Protein AF-A0A512HX05-F1 (afdb_monomer)

InterPro domains:
  IPR021215 Protein of unknown function DUF2752 [PF10825] (47-95)

Solvent-accessible surface area (backbone atoms only — not comparable to full-atom values): 8249 Å² total; per-residue (Å²): 138,84,82,76,78,73,58,72,67,55,57,50,50,52,52,49,51,53,51,50,52,51,50,52,52,51,51,52,52,50,50,50,39,53,73,48,60,75,87,50,89,82,75,63,82,77,60,64,62,39,73,73,68,75,46,62,56,74,67,50,34,40,70,50,18,52,26,26,48,66,74,68,36,60,67,61,11,38,55,25,22,51,65,51,62,63,46,47,59,56,52,50,52,53,50,51,25,50,56,38,41,75,72,71,42,95,53,72,56,78,90,72,60,57,66,69,57,56,52,50,51,51,51,51,49,50,52,51,28,53,54,34,64,41,89,91,38,62,79,61,31,57,120

Sequence (143 aa):
MTQRPAPAGEIRRRGALSFAAVTVAGLAATAVVATVSPEESGHYPTCPFLAVTGLYCPGCGSLRTVHALAQGDVATAWDRNPLAVLLLPLVLVAWAAWGLRLLGRRAWHPSRVPARWIWALLVVVLAYWVARNVPGWTWLSPS

Radius of gyration: 18.94 Å; Cα contacts (8 Å, |Δi|>4): 110; chains: 1; bounding box: 42×37×57 Å

Organism: NCBI:txid416568

Secondary structure (DSSP, 8-state):
---PPPPHHHHHHHHHHHHHHHHHHHHHHHHHHHHS-TTSTTSSPPPHHHHHHSSPPTTTTHHHHHHHHHTT-HHHHHHH-HHHHHHHHHHHHHHHHHHHHHTT-----GGGS-HHHHHHHHHHHHHHHHHTTSTT-TTTS--

Mean predicted aligned error: 6.3 Å

Foldseek 3Di:
DDDDDDDPVVVLVVLVVVLVVVVVVVVVLLVCLQVQPPVDPPRDDDDVCCVPPVADALCFQLSVLSNCVSVVNNVSSCQRHVLNVVCVVVVVQQSVQSVCVSVVHDGDDPVPPPVVVVVVVVVVSVVLRVQCRDPPSVSSPRD

Structure (mmCIF, N/CA/C/O backbone):
data_AF-A0A512HX05-F1
#
_entry.id   AF-A0A512HX05-F1
#
loop_
_atom_site.group_PDB
_atom_site.id
_atom_site.type_symbol
_atom_site.label_atom_id
_atom_site.label_alt_id
_atom_site.label_comp_id
_atom_site.label_asym_id
_atom_site.label_entity_id
_atom_site.label_seq_id
_atom_site.pdbx_PDB_ins_code
_atom_site.Cartn_x
_atom_site.Cartn_y
_atom_site.Cartn_z
_atom_site.occupancy
_atom_site.B_iso_or_equiv
_atom_site.auth_seq_id
_atom_site.auth_comp_id
_atom_site.auth_asym_id
_atom_site.auth_atom_id
_atom_site.pdbx_PDB_model_num
ATOM 1 N N . MET A 1 1 ? -11.559 -23.451 33.218 1.00 52.16 1 MET A N 1
ATOM 2 C CA . MET A 1 1 ? -10.838 -22.170 33.047 1.00 52.16 1 MET A CA 1
ATOM 3 C C . MET A 1 1 ? -11.817 -21.129 32.520 1.00 52.16 1 MET A C 1
ATOM 5 O O . MET A 1 1 ? -12.097 -21.099 31.332 1.00 52.16 1 MET A O 1
ATOM 9 N N . THR A 1 2 ? -12.423 -20.343 33.405 1.00 56.94 2 THR A N 1
ATOM 10 C CA . THR A 1 2 ? -13.374 -19.277 33.062 1.00 56.94 2 THR A CA 1
ATOM 11 C C . THR A 1 2 ? -12.596 -17.993 32.768 1.00 56.94 2 THR A C 1
ATOM 13 O O . THR A 1 2 ? -12.038 -17.378 33.674 1.00 56.94 2 THR A O 1
ATOM 16 N N . GLN A 1 3 ? -12.503 -17.594 31.495 1.00 59.28 3 GLN A N 1
ATOM 17 C CA . GLN A 1 3 ? -11.925 -16.298 31.136 1.00 59.28 3 GLN A CA 1
ATOM 18 C C . GLN A 1 3 ? -12.859 -15.184 31.619 1.00 59.28 3 GLN A C 1
ATOM 20 O O . GLN A 1 3 ? -13.991 -15.059 31.158 1.00 59.28 3 GLN A O 1
ATOM 25 N N . ARG A 1 4 ? -12.386 -14.378 32.572 1.00 64.69 4 ARG A N 1
ATOM 26 C CA . ARG A 1 4 ? -13.071 -13.160 33.009 1.00 64.69 4 ARG A CA 1
ATOM 27 C C . ARG A 1 4 ? -12.986 -12.147 31.855 1.00 64.69 4 ARG A C 1
ATOM 29 O O . ARG A 1 4 ? -11.869 -11.859 31.422 1.00 64.69 4 ARG A O 1
ATOM 36 N N . PRO A 1 5 ? -14.106 -11.629 31.321 1.00 61.88 5 PRO A N 1
ATOM 37 C CA . PRO A 1 5 ? -14.056 -10.660 30.232 1.00 61.88 5 PRO A CA 1
ATOM 38 C C . PRO A 1 5 ? -13.285 -9.418 30.691 1.00 61.88 5 PRO A C 1
ATOM 40 O O . PRO A 1 5 ? -13.534 -8.895 31.779 1.00 61.88 5 PRO A O 1
ATOM 43 N N . ALA A 1 6 ? -12.323 -8.972 29.880 1.00 65.38 6 ALA A N 1
ATOM 44 C CA . ALA A 1 6 ? -11.544 -7.776 30.179 1.00 65.38 6 ALA A CA 1
ATOM 45 C C . ALA A 1 6 ? -12.488 -6.564 30.312 1.00 65.38 6 ALA A C 1
ATOM 47 O O . ALA A 1 6 ? -13.406 -6.422 29.495 1.00 65.38 6 ALA A O 1
ATOM 48 N N . PRO A 1 7 ? -12.292 -5.679 31.306 1.00 76.75 7 PRO A N 1
ATOM 49 C CA . PRO A 1 7 ? -13.108 -4.480 31.436 1.00 76.75 7 PRO A CA 1
ATOM 50 C C . PRO A 1 7 ? -13.017 -3.664 30.139 1.00 76.75 7 PRO A C 1
ATOM 52 O O . PRO A 1 7 ? -11.942 -3.531 29.556 1.00 76.75 7 PRO A O 1
ATOM 55 N N . ALA A 1 8 ? -14.133 -3.096 29.674 1.00 74.12 8 ALA A N 1
ATOM 56 C CA . ALA A 1 8 ? -14.212 -2.388 28.388 1.00 74.12 8 ALA A CA 1
ATOM 57 C C . ALA A 1 8 ? -13.132 -1.292 28.207 1.00 74.12 8 ALA A C 1
ATOM 59 O O . ALA A 1 8 ? -12.711 -1.000 27.085 1.00 74.12 8 ALA A O 1
ATOM 60 N N . GLY A 1 9 ? -12.639 -0.714 29.310 1.00 77.38 9 GLY A N 1
ATOM 61 C CA . GLY A 1 9 ? -11.516 0.227 29.317 1.00 77.38 9 GLY A CA 1
ATOM 62 C C . GLY A 1 9 ? -10.170 -0.392 28.921 1.00 77.38 9 GLY A C 1
ATOM 63 O O . GLY A 1 9 ? -9.381 0.257 28.237 1.00 77.38 9 GLY A O 1
ATOM 64 N N . GLU A 1 10 ? -9.917 -1.654 29.270 1.00 82.44 10 GLU A N 1
ATOM 65 C CA . GLU A 1 10 ? -8.687 -2.361 28.911 1.00 82.44 10 GLU A CA 1
ATOM 66 C C . GLU A 1 10 ? -8.652 -2.713 27.418 1.00 82.44 10 GLU A C 1
ATOM 68 O O . GLU A 1 10 ? -7.624 -2.521 26.769 1.00 82.44 10 GLU A O 1
ATOM 73 N N . ILE A 1 11 ? -9.789 -3.122 26.841 1.00 81.38 11 ILE A N 1
ATOM 74 C CA . ILE A 1 11 ? -9.920 -3.380 25.396 1.00 81.38 11 ILE A CA 1
ATOM 75 C C . ILE A 1 11 ? -9.653 -2.095 24.596 1.00 81.38 11 ILE A C 1
ATOM 77 O O . ILE A 1 11 ? -8.877 -2.108 23.638 1.00 81.38 11 ILE A O 1
ATOM 81 N N . ARG A 1 12 ? -10.231 -0.961 25.020 1.00 84.38 12 ARG A N 1
ATOM 82 C CA . ARG A 1 12 ? -10.011 0.343 24.369 1.00 84.38 12 ARG A CA 1
ATOM 83 C C . ARG A 1 12 ? -8.562 0.820 24.503 1.00 84.38 12 ARG A C 1
ATOM 85 O O . ARG A 1 12 ? -7.997 1.305 23.526 1.00 84.38 12 ARG A O 1
ATOM 92 N N . ARG A 1 13 ? -7.941 0.641 25.676 1.00 88.88 13 ARG A N 1
ATOM 93 C CA . ARG A 1 13 ? -6.528 0.985 25.915 1.00 88.88 13 ARG A CA 1
ATOM 94 C C . ARG A 1 13 ? -5.588 0.164 25.035 1.00 88.88 13 ARG A C 1
ATOM 96 O O . ARG A 1 13 ? -4.708 0.739 24.407 1.00 88.88 13 ARG A O 1
ATOM 103 N N . ARG A 1 14 ? -5.791 -1.155 24.945 1.00 90.25 14 ARG A N 1
ATOM 104 C CA . ARG A 1 14 ? -5.008 -2.027 24.053 1.00 90.25 14 ARG A CA 1
ATOM 105 C C . ARG A 1 14 ? -5.164 -1.604 22.591 1.00 90.25 14 ARG A C 1
ATOM 107 O O . ARG A 1 14 ? -4.161 -1.452 21.907 1.00 90.25 14 ARG A O 1
ATOM 114 N N . GLY A 1 15 ? -6.391 -1.319 22.144 1.00 91.31 15 GLY A N 1
ATOM 115 C CA . GLY A 1 15 ? -6.647 -0.821 20.788 1.00 91.31 15 GLY A CA 1
ATOM 116 C C . GLY A 1 15 ? -5.935 0.502 20.478 1.00 91.31 15 GLY A C 1
ATOM 117 O O . GLY A 1 15 ? -5.343 0.637 19.410 1.00 91.31 15 GLY A O 1
ATOM 118 N N . ALA A 1 16 ? -5.937 1.448 21.421 1.00 93.00 16 ALA A N 1
ATOM 119 C CA . ALA A 1 16 ? -5.221 2.718 21.288 1.00 93.00 16 ALA A CA 1
ATOM 120 C C . ALA A 1 16 ? -3.697 2.533 21.237 1.00 93.00 16 ALA A C 1
ATOM 122 O O . ALA A 1 16 ? -3.040 3.149 20.402 1.00 93.00 16 ALA A O 1
ATOM 123 N N . LEU A 1 17 ? -3.141 1.654 22.078 1.00 95.38 17 LEU A N 1
ATOM 124 C CA . LEU A 1 17 ? -1.712 1.330 22.059 1.00 95.38 17 LEU A CA 1
ATOM 125 C C . LEU A 1 17 ? -1.298 0.676 20.738 1.00 95.38 17 LEU A C 1
ATOM 127 O O . LEU A 1 17 ? -0.294 1.076 20.159 1.00 95.38 17 LEU A O 1
ATOM 131 N N . SER A 1 18 ? -2.079 -0.279 20.224 1.00 95.31 18 SER A N 1
ATOM 132 C CA . SER A 1 18 ? -1.812 -0.901 18.923 1.00 95.31 18 SER A CA 1
ATOM 133 C C . SER A 1 18 ? -1.875 0.113 17.780 1.00 95.31 18 SER A C 1
ATOM 135 O O . SER A 1 18 ? -1.005 0.110 16.914 1.00 95.31 18 SER A O 1
ATOM 137 N N . PHE A 1 19 ? -2.870 1.005 17.788 1.00 95.94 19 PHE A N 1
ATOM 138 C CA . PHE A 1 19 ? -2.981 2.070 16.792 1.00 95.94 19 PHE A CA 1
ATOM 139 C C . PHE A 1 19 ? -1.780 3.020 16.842 1.00 95.94 19 PHE A C 1
ATOM 141 O O . PHE A 1 19 ? -1.179 3.312 15.809 1.00 95.94 19 PHE A O 1
ATOM 148 N N . ALA A 1 20 ? -1.390 3.466 18.038 1.00 96.69 20 ALA A N 1
ATOM 149 C CA . ALA A 1 20 ? -0.226 4.326 18.218 1.00 96.69 20 ALA A CA 1
ATOM 150 C C . ALA A 1 20 ? 1.060 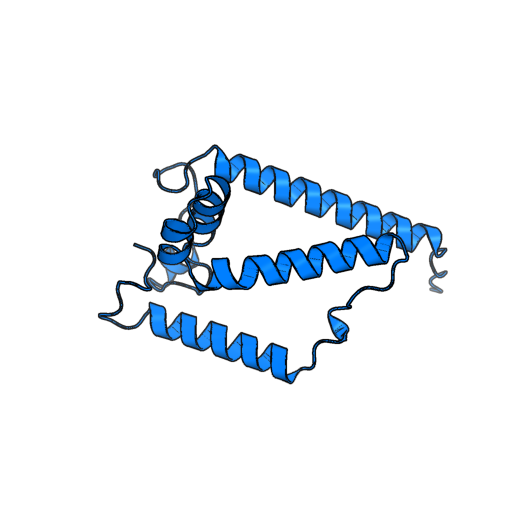3.631 17.751 1.00 96.69 20 ALA A C 1
ATOM 152 O O . ALA A 1 20 ? 1.805 4.204 16.963 1.00 96.69 20 ALA A O 1
ATOM 153 N N . ALA A 1 21 ? 1.284 2.380 18.165 1.00 97.00 21 ALA A N 1
ATOM 154 C CA . ALA A 1 21 ? 2.467 1.609 17.796 1.00 97.00 21 ALA A CA 1
ATOM 155 C C . ALA A 1 21 ? 2.605 1.450 16.276 1.00 97.00 21 ALA A C 1
ATOM 157 O O . ALA A 1 21 ? 3.672 1.707 15.726 1.00 97.00 21 ALA A O 1
ATOM 158 N N . VAL A 1 22 ? 1.524 1.082 15.583 1.00 97.00 22 VAL A N 1
ATOM 159 C CA . VAL A 1 22 ? 1.555 0.917 14.124 1.00 97.00 22 VAL A CA 1
ATOM 160 C C . VAL A 1 22 ? 1.668 2.268 13.407 1.00 97.00 22 VAL A C 1
ATOM 162 O O . VAL A 1 22 ? 2.385 2.345 12.413 1.00 97.00 22 VAL A O 1
ATOM 165 N N . THR A 1 23 ? 1.055 3.345 13.921 1.00 97.44 23 THR A N 1
ATOM 166 C CA . THR A 1 23 ? 1.256 4.702 13.367 1.00 97.44 23 THR A CA 1
ATOM 167 C C . THR A 1 23 ? 2.724 5.103 13.448 1.00 97.44 23 THR A C 1
ATOM 169 O O . THR A 1 23 ? 3.308 5.510 12.450 1.00 97.44 23 THR A O 1
ATOM 172 N N . VAL A 1 24 ? 3.330 4.970 14.632 1.00 98.06 24 VAL A N 1
ATOM 173 C CA . VAL A 1 24 ? 4.729 5.341 14.870 1.00 98.06 24 VAL A CA 1
ATOM 174 C C . VAL A 1 24 ? 5.661 4.496 14.010 1.00 98.06 24 VAL A C 1
ATOM 176 O O . VAL A 1 24 ? 6.535 5.050 13.352 1.00 98.06 24 VAL A O 1
ATOM 179 N N . ALA A 1 25 ? 5.446 3.180 13.949 1.00 97.50 25 ALA A N 1
ATOM 180 C CA . ALA A 1 25 ? 6.241 2.293 13.106 1.00 97.50 25 ALA A CA 1
ATOM 181 C C . ALA A 1 25 ? 6.115 2.644 11.614 1.00 97.50 25 ALA A C 1
ATOM 183 O O . ALA A 1 25 ? 7.124 2.710 10.916 1.00 97.50 25 ALA A O 1
ATOM 184 N N . GLY A 1 26 ? 4.899 2.914 11.128 1.00 95.88 26 GLY A N 1
ATOM 185 C CA . GLY A 1 26 ? 4.655 3.302 9.738 1.00 95.88 26 GLY A CA 1
ATOM 186 C C . GLY A 1 26 ? 5.300 4.640 9.376 1.00 95.88 26 GLY A C 1
ATOM 187 O O . GLY A 1 26 ? 5.948 4.745 8.335 1.00 95.88 26 GLY A O 1
ATOM 188 N N . LEU A 1 27 ? 5.185 5.644 10.249 1.00 97.00 27 LEU A N 1
ATOM 189 C CA . LEU A 1 27 ? 5.831 6.945 10.062 1.00 97.00 27 LEU A CA 1
ATOM 190 C C . LEU A 1 27 ? 7.356 6.831 10.100 1.00 97.00 27 LEU A C 1
ATOM 192 O O . LEU A 1 27 ? 8.016 7.385 9.230 1.00 97.00 27 LEU A O 1
ATOM 196 N N . ALA A 1 28 ? 7.913 6.083 11.055 1.00 96.88 28 ALA A N 1
ATOM 197 C CA . ALA A 1 28 ? 9.353 5.864 11.150 1.00 96.88 28 ALA A CA 1
ATOM 198 C C . ALA A 1 28 ? 9.895 5.142 9.908 1.00 96.88 28 ALA A C 1
ATOM 200 O O . ALA A 1 28 ? 10.877 5.588 9.323 1.00 96.88 28 ALA A O 1
ATOM 201 N N . ALA A 1 29 ? 9.225 4.077 9.456 1.00 94.38 29 ALA A N 1
ATOM 202 C CA . ALA A 1 29 ? 9.601 3.370 8.235 1.00 94.38 29 ALA A CA 1
ATOM 203 C C . ALA A 1 29 ? 9.523 4.283 7.003 1.00 94.38 29 ALA A C 1
ATOM 205 O O . ALA A 1 29 ? 10.444 4.300 6.193 1.00 94.38 29 ALA A O 1
ATOM 206 N N . THR A 1 30 ? 8.460 5.083 6.884 1.00 94.50 30 THR A N 1
ATOM 207 C CA . THR A 1 30 ? 8.306 6.040 5.778 1.00 94.50 30 THR A CA 1
ATOM 208 C C . THR A 1 30 ? 9.388 7.114 5.820 1.00 94.50 30 THR A C 1
ATOM 210 O O . THR A 1 30 ? 9.946 7.436 4.781 1.00 94.50 30 THR A O 1
ATOM 213 N N . ALA A 1 31 ? 9.737 7.627 7.002 1.00 95.50 31 ALA A N 1
ATOM 214 C CA . ALA A 1 31 ? 10.803 8.610 7.165 1.00 95.50 31 ALA A CA 1
ATOM 215 C C . ALA A 1 31 ? 12.171 8.044 6.763 1.00 95.50 31 ALA A C 1
ATOM 217 O O . ALA A 1 31 ? 12.904 8.707 6.040 1.00 95.50 31 ALA A O 1
ATOM 218 N N . VAL A 1 32 ? 12.486 6.806 7.165 1.00 95.19 32 VAL A N 1
ATOM 219 C CA . VAL A 1 32 ? 13.712 6.114 6.733 1.00 95.19 32 VAL A CA 1
ATOM 220 C C . VAL A 1 32 ? 13.736 5.958 5.217 1.00 95.19 32 VAL A C 1
ATOM 222 O O . VAL A 1 32 ? 14.741 6.258 4.591 1.00 95.19 32 VAL A O 1
ATOM 225 N N . VAL A 1 33 ? 12.632 5.515 4.615 1.00 94.44 33 VAL A N 1
ATOM 226 C CA . VAL A 1 33 ? 12.549 5.345 3.159 1.00 94.44 33 VAL A CA 1
ATOM 227 C C . VAL A 1 33 ? 12.590 6.682 2.431 1.00 94.44 33 VAL A C 1
ATOM 229 O O . VAL A 1 33 ? 13.115 6.745 1.331 1.00 94.44 33 VAL A O 1
ATOM 232 N N . ALA A 1 34 ? 12.081 7.762 3.020 1.00 93.25 34 ALA A N 1
ATOM 233 C CA . ALA A 1 34 ? 12.153 9.094 2.433 1.00 93.25 34 ALA A CA 1
ATOM 234 C C . ALA A 1 34 ? 13.591 9.636 2.404 1.00 93.25 34 ALA A C 1
ATOM 236 O O . ALA A 1 34 ? 13.948 10.335 1.459 1.00 93.25 34 ALA A O 1
ATOM 237 N N . THR A 1 35 ? 14.413 9.314 3.409 1.00 92.81 35 THR A N 1
ATOM 238 C CA .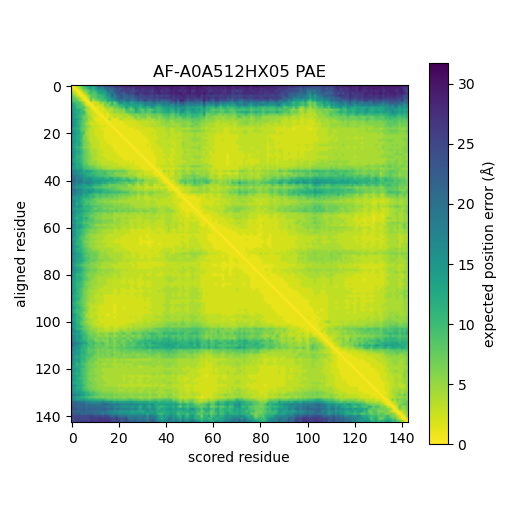 THR A 1 35 ? 15.790 9.821 3.529 1.00 92.81 35 THR A CA 1
ATOM 239 C C . THR A 1 35 ? 16.849 8.895 2.940 1.00 92.81 35 THR A C 1
ATOM 241 O O . THR A 1 35 ? 17.888 9.374 2.497 1.00 92.81 35 THR A O 1
ATOM 244 N N . VAL A 1 36 ? 16.604 7.586 2.914 1.00 93.38 36 VAL A N 1
ATOM 245 C CA . VAL A 1 36 ? 17.517 6.582 2.363 1.00 93.38 36 VAL A CA 1
ATOM 246 C C . VAL A 1 36 ? 16.968 6.115 1.018 1.00 93.38 36 VAL A C 1
ATOM 248 O O . VAL A 1 36 ? 15.947 5.434 0.950 1.00 93.38 36 VAL A O 1
ATOM 251 N N . SER A 1 37 ? 17.639 6.500 -0.069 1.00 89.31 37 SER A N 1
ATOM 252 C CA . SER A 1 37 ? 17.163 6.229 -1.429 1.00 89.31 37 SER A CA 1
ATOM 253 C C . SER A 1 37 ? 17.115 4.721 -1.729 1.00 89.31 37 SER A C 1
ATOM 255 O O . SER A 1 37 ? 18.153 4.056 -1.651 1.00 89.31 37 SER A O 1
ATOM 257 N N . PRO A 1 38 ? 15.950 4.161 -2.121 1.00 88.25 38 PRO A N 1
ATOM 258 C CA . PRO A 1 38 ? 15.832 2.779 -2.589 1.00 88.25 38 PRO A CA 1
ATOM 259 C C . PRO A 1 38 ? 16.235 2.586 -4.060 1.00 88.25 38 PRO A C 1
ATOM 261 O O . PRO A 1 38 ? 16.143 1.470 -4.582 1.00 88.25 38 PRO A O 1
ATOM 264 N N . GLU A 1 39 ? 16.628 3.662 -4.743 1.00 84.88 39 GLU A N 1
ATOM 265 C CA . GLU A 1 39 ? 17.164 3.615 -6.108 1.00 84.88 39 GLU A CA 1
ATOM 266 C C . GLU A 1 39 ? 18.651 3.240 -6.113 1.00 84.88 39 GLU A C 1
ATOM 268 O O . GLU A 1 39 ? 19.149 2.660 -7.075 1.00 84.88 39 GLU A O 1
ATOM 273 N N . GLU A 1 40 ? 19.352 3.515 -5.012 1.00 85.69 40 GLU A N 1
ATOM 274 C CA . GLU A 1 40 ? 20.764 3.193 -4.850 1.00 85.69 40 GLU A CA 1
ATOM 275 C C . GLU A 1 40 ? 20.955 1.758 -4.342 1.00 85.69 40 GLU A C 1
ATOM 277 O O . GLU A 1 40 ? 20.336 1.304 -3.372 1.00 85.69 40 GLU A O 1
ATOM 282 N N . SER A 1 41 ? 21.845 1.018 -5.004 1.00 81.75 41 SER A N 1
ATOM 283 C CA . SER A 1 41 ? 22.208 -0.338 -4.600 1.00 81.75 41 SER A CA 1
ATOM 284 C C . SER A 1 41 ? 22.936 -0.336 -3.254 1.00 81.75 41 SER A C 1
ATOM 286 O O . SER A 1 41 ? 23.871 0.434 -3.061 1.00 81.75 41 SER A O 1
ATOM 288 N N . GLY A 1 42 ? 22.567 -1.255 -2.359 1.00 83.00 42 GLY A N 1
ATOM 289 C CA . GLY A 1 42 ? 23.239 -1.454 -1.068 1.00 83.00 42 GLY A CA 1
ATOM 290 C C . GLY A 1 42 ? 22.455 -0.958 0.149 1.00 83.00 42 GLY A C 1
ATOM 291 O O . GLY A 1 42 ? 22.722 -1.420 1.254 1.00 83.00 42 GLY A O 1
ATOM 292 N N . HIS A 1 4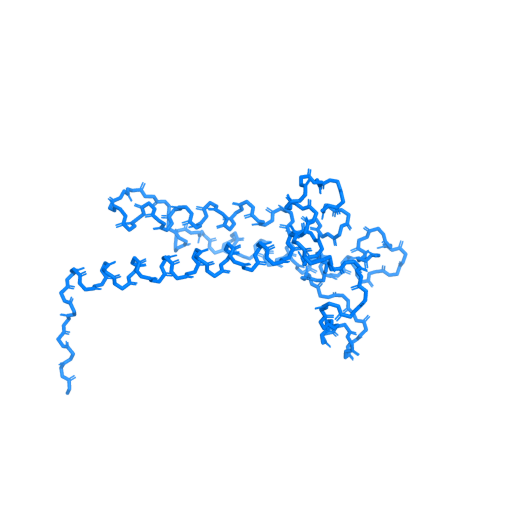3 ? 21.441 -0.106 -0.033 1.00 87.25 43 HIS A N 1
ATOM 293 C CA . HIS A 1 43 ? 20.594 0.358 1.074 1.00 87.25 43 HIS A CA 1
ATOM 294 C C . HIS A 1 43 ? 19.527 -0.653 1.510 1.00 87.25 43 HIS A C 1
ATOM 296 O O . HIS A 1 43 ? 19.178 -0.719 2.689 1.00 87.25 43 HIS A O 1
ATOM 302 N N . TYR A 1 44 ? 19.009 -1.449 0.571 1.00 88.19 44 TYR A N 1
ATOM 303 C CA . TYR A 1 44 ? 17.915 -2.386 0.824 1.00 88.19 44 TYR A CA 1
ATOM 304 C C . TYR A 1 44 ? 18.193 -3.758 0.209 1.00 88.19 44 TYR A C 1
ATOM 306 O O . TYR A 1 44 ? 18.788 -3.841 -0.870 1.00 88.19 44 TYR A O 1
ATOM 314 N N . PRO A 1 45 ? 17.745 -4.847 0.863 1.00 86.69 45 PRO A N 1
ATOM 315 C CA . PRO A 1 45 ? 17.899 -6.184 0.319 1.00 86.69 45 PRO A CA 1
ATOM 316 C C . PRO A 1 45 ? 17.080 -6.349 -0.962 1.00 86.69 45 PRO A C 1
ATOM 318 O O . PRO A 1 45 ? 16.002 -5.772 -1.131 1.00 86.69 45 PRO A O 1
ATOM 321 N N . THR A 1 46 ? 17.575 -7.198 -1.857 1.00 83.81 46 THR A N 1
ATOM 322 C CA . THR A 1 46 ? 16.837 -7.585 -3.058 1.00 83.81 46 THR A CA 1
ATOM 323 C C . THR A 1 46 ? 15.574 -8.363 -2.682 1.00 83.81 46 THR A C 1
ATOM 325 O O . THR A 1 46 ? 15.547 -9.103 -1.698 1.00 83.81 46 THR A O 1
ATOM 328 N N . CYS A 1 47 ? 14.509 -8.211 -3.475 1.00 87.69 47 CYS A N 1
ATOM 329 C CA . CYS A 1 47 ? 13.267 -8.947 -3.266 1.00 87.69 47 CYS A CA 1
ATOM 330 C C . CYS A 1 47 ? 13.522 -10.465 -3.378 1.00 87.69 47 CYS A C 1
ATOM 332 O O . CYS A 1 47 ? 13.908 -10.923 -4.456 1.00 87.69 47 CYS A O 1
ATOM 334 N N . PRO A 1 48 ? 13.260 -11.263 -2.323 1.00 89.81 48 PRO A N 1
ATOM 335 C CA . PRO A 1 48 ? 13.541 -12.698 -2.345 1.00 89.81 48 PRO A CA 1
ATOM 336 C C . PRO A 1 48 ? 12.678 -13.432 -3.374 1.00 89.81 48 PRO A C 1
ATOM 338 O O . PRO A 1 48 ? 13.141 -14.368 -4.012 1.00 89.81 48 PRO A O 1
ATOM 341 N N . PHE A 1 49 ? 11.439 -12.980 -3.591 1.00 91.50 49 PHE A N 1
ATOM 342 C CA . PHE A 1 49 ? 10.550 -13.571 -4.591 1.00 91.50 49 PHE A CA 1
ATOM 343 C C . PHE A 1 49 ? 11.116 -13.425 -6.004 1.00 91.50 49 PHE A C 1
ATOM 345 O O . PHE A 1 49 ? 11.180 -14.405 -6.742 1.00 91.50 49 PHE A O 1
ATOM 352 N N . LEU A 1 50 ? 11.573 -12.219 -6.356 1.00 89.69 50 LEU A N 1
ATOM 353 C CA . LEU A 1 50 ? 12.209 -11.965 -7.645 1.00 89.69 50 LEU A CA 1
ATOM 354 C C . LEU A 1 50 ? 13.517 -12.754 -7.773 1.00 89.69 50 LEU A C 1
ATOM 356 O O . LEU A 1 50 ? 13.756 -13.358 -8.810 1.00 89.69 50 LEU A O 1
ATOM 360 N N . ALA A 1 51 ? 14.325 -12.801 -6.711 1.00 90.31 51 ALA A N 1
ATOM 361 C CA . ALA A 1 51 ? 15.588 -13.536 -6.710 1.00 90.31 51 ALA A CA 1
ATOM 362 C C . ALA A 1 51 ? 15.403 -15.052 -6.912 1.00 90.31 51 ALA A C 1
ATOM 364 O O . ALA A 1 51 ? 16.228 -15.683 -7.561 1.00 90.31 51 ALA A O 1
ATOM 365 N N . VAL A 1 52 ? 14.326 -15.634 -6.372 1.00 94.19 52 VAL A N 1
ATOM 366 C CA . VAL A 1 52 ? 14.054 -17.080 -6.459 1.00 94.19 52 VAL A CA 1
ATOM 367 C C . VAL A 1 52 ? 13.301 -17.457 -7.735 1.00 94.19 52 VAL A C 1
ATOM 369 O O . VAL A 1 52 ? 13.588 -18.491 -8.328 1.00 94.19 52 VAL A O 1
ATOM 372 N N . THR A 1 53 ? 12.315 -16.658 -8.148 1.00 92.19 53 THR A N 1
ATOM 373 C CA . THR A 1 53 ? 11.404 -17.024 -9.250 1.00 92.19 53 THR A CA 1
ATOM 374 C C . THR A 1 53 ? 11.736 -16.347 -10.575 1.00 92.19 53 THR A C 1
ATOM 376 O O . THR A 1 53 ? 11.259 -16.793 -11.613 1.00 92.19 53 THR A O 1
ATOM 379 N N . GLY A 1 54 ? 12.489 -15.244 -10.552 1.00 89.62 54 GLY A N 1
ATOM 380 C CA . GLY A 1 54 ? 12.664 -14.365 -11.709 1.00 89.62 54 GLY A CA 1
ATOM 381 C C . GLY A 1 54 ? 11.406 -13.576 -12.098 1.00 89.62 54 GLY A C 1
ATOM 382 O O . GLY A 1 54 ? 11.448 -12.823 -13.065 1.00 89.62 54 GLY A O 1
ATOM 383 N N . LEU A 1 55 ? 10.298 -13.714 -11.357 1.00 89.75 55 LEU A N 1
ATOM 384 C CA . LEU A 1 55 ? 9.026 -13.047 -11.636 1.00 89.75 55 LEU A CA 1
ATOM 385 C C . LEU A 1 55 ? 8.804 -11.847 -10.713 1.00 89.75 55 LEU A C 1
ATOM 387 O O . LEU A 1 55 ? 9.173 -11.849 -9.535 1.00 89.75 55 LEU A O 1
ATOM 391 N N . TYR A 1 56 ? 8.110 -10.831 -11.220 1.00 89.81 56 TYR A N 1
ATOM 392 C CA . TYR A 1 56 ? 7.671 -9.697 -10.413 1.00 89.81 56 TYR A CA 1
ATOM 393 C C . TYR A 1 56 ? 6.377 -10.049 -9.676 1.00 89.81 56 TYR A C 1
ATOM 395 O O . TYR A 1 56 ? 5.362 -10.342 -10.306 1.00 89.81 56 TYR A O 1
ATOM 403 N N . CYS A 1 57 ? 6.368 -9.982 -8.344 1.00 91.81 57 CYS A N 1
ATOM 404 C CA . CYS A 1 57 ? 5.140 -10.075 -7.549 1.00 91.81 57 CYS A CA 1
ATOM 405 C C . CYS A 1 57 ? 4.347 -8.752 -7.627 1.00 91.81 57 CYS A C 1
ATOM 407 O O . CYS A 1 57 ? 4.917 -7.724 -7.998 1.00 91.81 57 CYS A O 1
ATOM 409 N N . PRO A 1 58 ? 3.055 -8.694 -7.251 1.00 91.88 58 PRO A N 1
ATOM 410 C CA . PRO A 1 58 ? 2.276 -7.447 -7.307 1.00 91.88 58 PRO A CA 1
ATOM 411 C C . PRO A 1 58 ? 2.832 -6.325 -6.403 1.00 91.88 58 PRO A C 1
ATOM 413 O O . PRO A 1 58 ? 2.563 -5.149 -6.634 1.00 91.88 58 PRO A O 1
ATOM 416 N N . GLY A 1 59 ? 3.651 -6.669 -5.403 1.00 91.00 59 GLY A N 1
ATOM 417 C CA . GLY A 1 59 ? 4.330 -5.713 -4.522 1.00 91.00 59 GLY A CA 1
ATO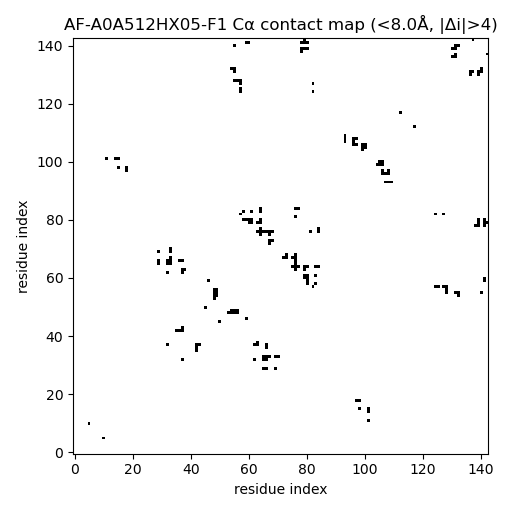M 418 C C . GLY A 1 59 ? 5.706 -5.236 -5.008 1.00 91.00 59 GLY A C 1
ATOM 419 O O . GLY A 1 59 ? 6.294 -4.359 -4.377 1.00 91.00 59 GLY A O 1
ATOM 420 N N . CYS A 1 60 ? 6.255 -5.782 -6.099 1.00 91.75 60 CYS A N 1
ATOM 421 C CA . CYS A 1 60 ? 7.538 -5.312 -6.627 1.00 91.75 60 CYS A CA 1
ATOM 422 C C . CYS A 1 60 ? 7.433 -3.832 -7.028 1.00 91.75 60 CYS A C 1
ATOM 424 O O . CYS A 1 60 ? 6.503 -3.459 -7.746 1.00 91.75 60 CYS A O 1
ATOM 426 N N . GLY A 1 61 ? 8.377 -3.014 -6.550 1.00 90.00 61 GLY A N 1
ATOM 427 C CA . GLY A 1 61 ? 8.417 -1.563 -6.774 1.00 90.00 61 GLY A CA 1
ATOM 428 C C . GLY A 1 61 ? 7.812 -0.715 -5.649 1.00 90.00 61 GLY A C 1
ATOM 429 O O . GLY A 1 61 ? 8.119 0.468 -5.570 1.00 90.00 61 GLY A O 1
ATOM 430 N N . SER A 1 62 ? 7.044 -1.295 -4.715 1.00 92.38 62 SER A N 1
ATOM 431 C CA . SER A 1 62 ? 6.312 -0.511 -3.703 1.00 92.38 62 SER A CA 1
ATOM 432 C C . SER A 1 62 ? 7.204 0.333 -2.787 1.00 92.38 62 SER A C 1
ATOM 434 O O . SER A 1 62 ? 6.785 1.403 -2.361 1.00 92.38 62 SER A O 1
ATOM 436 N N . LEU A 1 63 ? 8.434 -0.109 -2.496 1.00 92.44 63 LEU A N 1
ATOM 437 C CA . LEU A 1 63 ? 9.381 0.675 -1.695 1.00 92.44 63 LEU A CA 1
ATOM 438 C C . LEU A 1 63 ? 9.780 1.978 -2.408 1.00 92.44 63 LEU A C 1
ATOM 440 O O . LEU A 1 63 ? 9.763 3.044 -1.800 1.00 92.44 63 LEU A O 1
ATOM 444 N N . ARG A 1 64 ? 10.065 1.896 -3.716 1.00 92.94 64 ARG A N 1
ATOM 445 C CA . ARG A 1 64 ? 10.368 3.058 -4.566 1.00 92.94 64 ARG A CA 1
ATOM 446 C C . ARG A 1 64 ? 9.143 3.942 -4.756 1.00 92.94 64 ARG A C 1
ATOM 448 O O . ARG A 1 64 ? 9.268 5.157 -4.716 1.00 92.94 64 ARG A O 1
ATOM 455 N N . THR A 1 65 ? 7.953 3.349 -4.869 1.00 94.69 65 THR A N 1
ATOM 456 C CA . THR A 1 65 ? 6.690 4.100 -4.880 1.00 94.69 65 THR A CA 1
ATOM 457 C C . THR A 1 65 ? 6.518 4.916 -3.598 1.00 94.69 65 THR A C 1
ATOM 459 O O . THR A 1 65 ? 6.194 6.094 -3.676 1.00 94.69 65 THR A O 1
ATOM 462 N N . VAL A 1 66 ? 6.764 4.330 -2.419 1.00 95.25 66 VAL A N 1
ATOM 463 C CA . VAL A 1 66 ? 6.679 5.060 -1.140 1.00 95.25 66 VAL A CA 1
ATOM 464 C C . VAL A 1 66 ? 7.713 6.185 -1.075 1.00 95.25 66 VAL A C 1
ATOM 466 O O . VAL A 1 66 ? 7.359 7.282 -0.655 1.00 95.25 66 VAL A O 1
ATOM 469 N N . HIS A 1 67 ? 8.948 5.949 -1.529 1.00 95.50 67 HIS A N 1
ATOM 470 C CA . HIS A 1 67 ? 9.970 6.995 -1.618 1.00 95.50 67 HIS A CA 1
ATOM 471 C C . HIS A 1 67 ? 9.534 8.148 -2.534 1.00 95.50 67 HIS A C 1
ATOM 473 O O . HIS A 1 67 ? 9.520 9.295 -2.100 1.00 95.50 67 HIS A O 1
ATOM 479 N N . ALA A 1 68 ? 9.100 7.851 -3.762 1.00 95.38 68 ALA A N 1
ATOM 480 C CA . ALA A 1 68 ? 8.645 8.857 -4.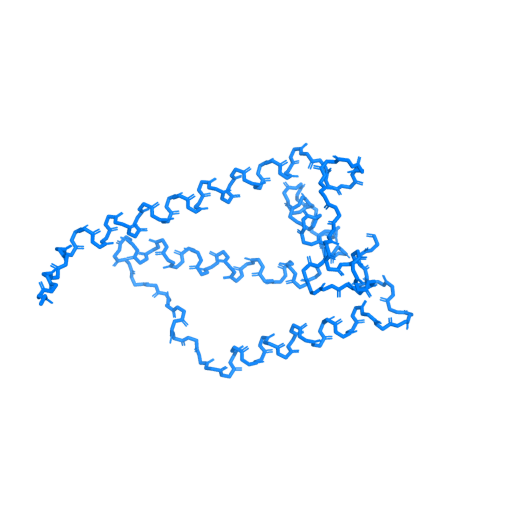722 1.00 95.38 68 ALA A CA 1
ATOM 481 C C . ALA A 1 68 ? 7.450 9.667 -4.188 1.00 95.38 68 ALA A C 1
ATOM 483 O O . ALA A 1 68 ? 7.466 10.895 -4.228 1.00 95.38 68 ALA A O 1
ATOM 484 N N . LEU A 1 69 ? 6.459 9.004 -3.578 1.00 96.00 69 LEU A N 1
ATOM 485 C CA . LEU A 1 69 ? 5.337 9.689 -2.929 1.00 96.00 69 LEU A CA 1
ATOM 486 C C . LEU A 1 69 ? 5.783 10.566 -1.752 1.00 96.00 69 LEU A C 1
ATOM 488 O O . LEU A 1 69 ? 5.220 11.641 -1.559 1.00 96.00 69 LEU A O 1
ATOM 492 N N . ALA A 1 70 ? 6.790 10.143 -0.983 1.00 95.00 70 ALA A N 1
ATOM 493 C CA . ALA A 1 70 ? 7.345 10.945 0.107 1.00 95.00 70 ALA A CA 1
ATOM 494 C C . ALA A 1 70 ? 8.072 12.204 -0.398 1.00 95.00 70 ALA A C 1
ATOM 496 O O . ALA A 1 70 ? 8.072 13.217 0.296 1.00 95.00 70 ALA A O 1
ATOM 497 N N . GLN A 1 71 ? 8.629 12.158 -1.612 1.00 95.12 71 GLN A N 1
ATOM 498 C CA . GLN A 1 71 ? 9.208 13.313 -2.311 1.00 95.12 71 GLN A CA 1
ATOM 499 C C . GLN A 1 71 ? 8.155 14.161 -3.055 1.00 95.12 71 GLN A C 1
ATOM 501 O O . GLN A 1 71 ? 8.483 15.203 -3.616 1.00 95.12 71 GLN A O 1
ATOM 506 N N . GLY A 1 72 ? 6.883 13.739 -3.066 1.00 95.06 72 GLY A N 1
ATOM 507 C CA . GLY A 1 72 ? 5.801 14.410 -3.794 1.00 95.06 72 GLY A CA 1
ATOM 508 C C . GLY A 1 72 ? 5.740 14.089 -5.292 1.00 95.06 72 GLY A C 1
ATOM 509 O O . GLY A 1 72 ? 4.940 14.689 -6.010 1.00 95.06 72 GLY A O 1
ATOM 510 N N . ASP A 1 73 ? 6.533 13.131 -5.771 1.00 95.69 73 ASP A N 1
ATOM 511 C CA . ASP A 1 73 ? 6.576 12.719 -7.172 1.00 95.69 73 ASP A CA 1
ATOM 512 C C . ASP A 1 73 ? 5.602 11.562 -7.445 1.00 95.69 73 ASP A C 1
ATOM 514 O O . ASP A 1 73 ? 5.920 10.373 -7.341 1.00 95.69 73 ASP A O 1
ATOM 518 N N . VAL A 1 74 ? 4.366 11.926 -7.789 1.00 95.44 74 VAL A N 1
ATOM 519 C CA . VAL A 1 74 ? 3.300 10.962 -8.097 1.00 95.44 74 VAL A CA 1
ATOM 520 C C . VAL A 1 74 ? 3.518 10.273 -9.447 1.00 95.44 74 VAL A C 1
ATOM 522 O O . VAL A 1 74 ? 3.111 9.122 -9.602 1.00 95.44 74 VAL A O 1
ATOM 525 N N . ALA A 1 75 ? 4.161 10.943 -10.408 1.00 93.94 75 ALA A N 1
ATOM 526 C CA . ALA A 1 75 ? 4.416 10.379 -11.731 1.00 93.94 75 ALA A CA 1
ATOM 527 C C . ALA A 1 75 ? 5.410 9.218 -11.623 1.00 93.94 75 ALA A C 1
ATOM 529 O O . ALA A 1 75 ? 5.082 8.091 -11.990 1.00 93.94 75 ALA A O 1
ATOM 530 N N . THR A 1 76 ? 6.550 9.453 -10.970 1.00 92.19 76 THR A N 1
ATOM 531 C CA . THR A 1 76 ? 7.523 8.393 -10.691 1.00 92.19 76 THR A CA 1
ATOM 532 C C . THR A 1 76 ? 6.900 7.293 -9.833 1.00 92.19 76 THR A C 1
ATOM 534 O O . THR A 1 76 ? 7.095 6.110 -10.098 1.00 92.19 76 THR A O 1
ATOM 537 N N . ALA A 1 77 ? 6.093 7.635 -8.823 1.00 93.62 77 ALA A N 1
ATOM 538 C CA . ALA A 1 77 ? 5.416 6.629 -8.006 1.00 93.62 77 ALA A CA 1
ATOM 539 C C . ALA A 1 77 ? 4.518 5.691 -8.834 1.00 93.62 77 ALA A C 1
ATOM 541 O O . ALA A 1 77 ? 4.514 4.473 -8.598 1.00 93.62 77 ALA A O 1
ATOM 542 N N . TRP A 1 78 ? 3.778 6.257 -9.792 1.00 92.94 78 TRP A N 1
ATOM 543 C CA . TRP A 1 78 ? 2.925 5.517 -10.714 1.00 92.94 78 TRP A CA 1
ATOM 544 C C . TRP A 1 78 ? 3.746 4.572 -11.583 1.00 92.94 78 TRP A C 1
ATOM 546 O O . TRP A 1 78 ? 3.446 3.383 -11.608 1.00 92.94 78 TRP A O 1
ATOM 556 N N . ASP A 1 79 ? 4.825 5.058 -12.190 1.00 90.62 79 ASP A N 1
ATOM 557 C CA . ASP A 1 79 ? 5.693 4.244 -13.047 1.00 90.62 79 ASP A CA 1
ATOM 558 C C . ASP A 1 79 ? 6.345 3.081 -12.282 1.00 90.62 79 ASP A C 1
ATOM 560 O O . ASP A 1 79 ? 6.545 1.995 -12.825 1.00 90.62 79 ASP A O 1
ATOM 564 N N . ARG A 1 80 ? 6.620 3.253 -10.980 1.00 91.06 80 ARG A N 1
ATOM 565 C CA . ARG A 1 80 ? 7.185 2.181 -10.143 1.00 91.06 80 ARG A CA 1
ATOM 566 C C . ARG A 1 80 ? 6.166 1.100 -9.771 1.00 91.06 80 ARG A C 1
ATOM 568 O O . ARG A 1 80 ? 6.504 -0.088 -9.790 1.00 91.06 80 ARG A O 1
ATOM 575 N N . ASN A 1 81 ? 4.956 1.481 -9.348 1.00 93.44 81 ASN A N 1
ATOM 576 C CA . ASN A 1 81 ? 3.891 0.529 -9.003 1.00 93.44 81 ASN A CA 1
ATOM 577 C C . ASN A 1 81 ? 2.503 1.212 -8.954 1.00 93.44 81 ASN A C 1
ATOM 579 O O . ASN A 1 81 ? 2.088 1.672 -7.881 1.00 93.44 81 ASN A O 1
ATOM 583 N N . PRO A 1 82 ? 1.724 1.191 -10.053 1.00 92.94 82 PRO A N 1
ATOM 584 C CA . PRO A 1 82 ? 0.393 1.799 -10.097 1.00 92.94 82 PRO A CA 1
ATOM 585 C C . PRO A 1 82 ? -0.564 1.201 -9.063 1.00 92.94 82 PRO A C 1
ATOM 587 O O . PRO A 1 82 ? -1.349 1.910 -8.434 1.00 92.94 82 PRO A O 1
ATOM 590 N N . LEU A 1 83 ? -0.476 -0.115 -8.833 1.00 93.88 83 LEU A N 1
ATOM 591 C CA . LEU A 1 83 ? -1.323 -0.803 -7.862 1.00 93.88 83 LEU A CA 1
ATOM 592 C C . LEU A 1 83 ? -1.082 -0.268 -6.443 1.00 93.88 83 LEU A C 1
ATOM 594 O O . LEU A 1 83 ? -2.036 -0.060 -5.697 1.00 93.88 83 LEU A O 1
ATOM 598 N N . ALA A 1 84 ? 0.173 -0.009 -6.071 1.00 94.12 84 ALA A N 1
ATOM 599 C CA . ALA A 1 84 ? 0.496 0.556 -4.763 1.00 94.12 84 ALA A CA 1
ATOM 600 C C . ALA A 1 84 ? -0.026 1.994 -4.617 1.00 94.12 84 ALA A C 1
ATOM 602 O O . ALA A 1 84 ? -0.606 2.314 -3.580 1.00 94.12 84 ALA A O 1
ATOM 603 N N . VAL A 1 85 ? 0.106 2.825 -5.659 1.00 95.56 85 VAL A N 1
ATOM 604 C CA . VAL A 1 85 ? -0.449 4.191 -5.677 1.00 95.56 85 VAL A CA 1
ATOM 605 C C . VAL A 1 85 ? -1.964 4.170 -5.475 1.00 95.56 85 VAL A C 1
ATOM 607 O O . VAL A 1 85 ? -2.488 4.946 -4.680 1.00 95.56 85 VAL A O 1
ATOM 610 N N . LEU A 1 86 ? -2.669 3.250 -6.137 1.00 95.19 86 LEU A N 1
ATOM 611 C CA . LEU A 1 86 ? -4.122 3.127 -6.019 1.00 95.19 86 LEU A CA 1
ATOM 612 C C . LEU A 1 86 ? -4.567 2.568 -4.664 1.00 95.19 86 LEU A C 1
ATOM 614 O O . LEU A 1 86 ? -5.573 3.021 -4.123 1.00 95.19 86 LEU A O 1
ATOM 618 N N . LEU A 1 87 ? -3.848 1.593 -4.099 1.00 94.50 87 LEU A N 1
ATOM 619 C CA . LEU A 1 87 ? -4.231 0.955 -2.835 1.00 94.50 87 LEU A CA 1
ATOM 620 C C . LEU A 1 87 ? -3.864 1.777 -1.598 1.00 94.50 87 LEU A C 1
ATOM 622 O O . LEU A 1 87 ? -4.538 1.652 -0.573 1.00 94.50 87 LEU A O 1
ATOM 626 N N . LEU A 1 88 ? -2.834 2.622 -1.666 1.00 95.00 88 LEU A N 1
ATOM 627 C CA . LEU A 1 88 ? -2.378 3.398 -0.515 1.00 95.00 88 LEU A CA 1
ATOM 628 C C . LEU A 1 88 ? -3.484 4.303 0.076 1.00 95.00 88 LEU A C 1
ATOM 630 O O . LEU A 1 88 ? -3.708 4.220 1.287 1.00 95.00 88 LEU A O 1
ATOM 634 N N . PRO A 1 89 ? -4.261 5.079 -0.709 1.00 94.50 89 PRO A N 1
ATOM 635 C CA . PRO A 1 89 ? -5.400 5.839 -0.190 1.00 94.50 89 PRO A CA 1
ATOM 636 C C . PRO A 1 89 ? -6.442 4.975 0.527 1.00 94.50 89 PRO A C 1
ATOM 638 O O . PRO A 1 89 ? -6.959 5.375 1.569 1.00 94.50 89 PRO A O 1
ATOM 641 N N . LEU A 1 90 ? -6.734 3.771 0.018 1.00 93.38 90 LEU A N 1
ATOM 642 C CA . LEU A 1 90 ? -7.694 2.859 0.651 1.00 93.38 90 LEU A CA 1
ATOM 643 C C . LEU A 1 90 ? -7.192 2.413 2.028 1.00 93.38 90 LEU A C 1
ATOM 645 O O . LEU A 1 90 ? -7.962 2.390 2.992 1.00 93.38 90 LEU A O 1
ATOM 649 N N . VAL A 1 91 ? -5.897 2.101 2.133 1.00 93.75 91 VAL A N 1
ATOM 650 C CA . VAL A 1 91 ? -5.249 1.756 3.404 1.00 93.75 91 VAL A CA 1
ATOM 651 C C . VAL A 1 91 ? -5.310 2.934 4.378 1.00 93.75 91 VAL A C 1
ATOM 653 O O . VAL A 1 91 ? -5.683 2.737 5.533 1.00 93.75 91 VAL A O 1
ATOM 656 N N . LEU A 1 92 ? -5.031 4.1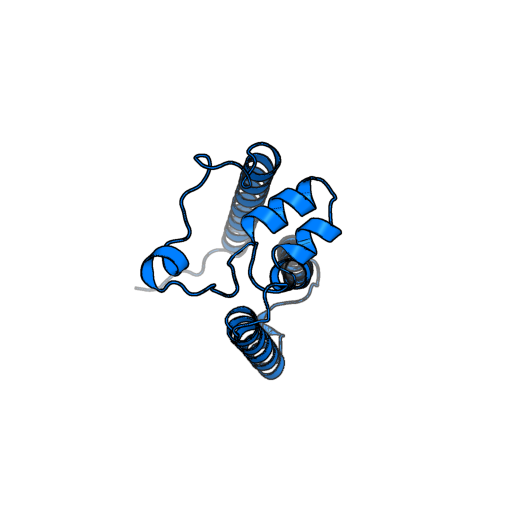60 3.923 1.00 95.25 92 LEU A N 1
ATOM 657 C CA . LEU A 1 92 ? -5.097 5.368 4.756 1.00 95.25 92 LEU A CA 1
ATOM 658 C C . LEU A 1 92 ? -6.521 5.669 5.247 1.00 95.25 92 LEU A C 1
ATOM 660 O O . LEU A 1 92 ? -6.713 6.022 6.411 1.00 95.25 92 LEU A O 1
ATOM 664 N N . VAL A 1 93 ? -7.541 5.474 4.407 1.00 94.88 93 VAL A N 1
ATOM 665 C CA . VAL A 1 93 ? -8.949 5.622 4.811 1.00 94.88 93 VAL A CA 1
ATOM 666 C C . VAL A 1 93 ? -9.333 4.565 5.847 1.00 94.88 93 VAL A C 1
ATOM 668 O O . VAL A 1 93 ? -9.963 4.889 6.857 1.00 94.88 93 VAL A O 1
ATOM 671 N N . ALA A 1 94 ? -8.933 3.307 5.644 1.00 93.69 94 ALA A N 1
ATOM 672 C CA . ALA A 1 94 ? -9.169 2.239 6.612 1.00 93.69 94 ALA A CA 1
ATOM 673 C C . ALA A 1 94 ? -8.453 2.513 7.948 1.00 93.69 94 ALA A C 1
ATOM 675 O O . ALA A 1 94 ? -9.037 2.297 9.017 1.00 93.69 94 ALA A O 1
ATOM 676 N N . TRP A 1 95 ? -7.228 3.044 7.882 1.00 95.69 95 TRP A N 1
ATOM 677 C CA . TRP A 1 95 ? -6.433 3.488 9.024 1.00 95.69 95 TRP A CA 1
ATOM 678 C C . TRP A 1 95 ? -7.143 4.598 9.809 1.00 95.69 95 TRP A C 1
ATOM 680 O O . TRP A 1 95 ? -7.400 4.459 11.007 1.00 95.69 95 TRP A O 1
ATOM 690 N N . ALA A 1 96 ? -7.563 5.665 9.126 1.00 95.88 96 ALA A N 1
ATOM 691 C CA . ALA A 1 96 ? -8.300 6.773 9.727 1.00 95.88 96 ALA A CA 1
ATOM 692 C C . ALA A 1 96 ? -9.626 6.306 10.348 1.00 95.88 96 ALA A C 1
ATOM 694 O O . ALA A 1 96 ? -9.950 6.663 11.482 1.00 95.88 96 ALA A O 1
ATOM 695 N N . ALA A 1 97 ? -10.376 5.443 9.656 1.00 95.19 97 ALA A N 1
ATOM 696 C CA . ALA A 1 97 ? -11.609 4.863 10.180 1.00 95.19 97 ALA A CA 1
ATOM 697 C C . ALA A 1 97 ? -11.371 3.997 11.428 1.00 95.19 97 ALA A C 1
ATOM 699 O O . ALA A 1 97 ? -12.241 3.917 12.298 1.00 95.19 97 ALA A O 1
ATOM 700 N N . TRP A 1 98 ? -10.216 3.335 11.550 1.00 94.75 98 TRP A N 1
ATOM 701 C CA . TRP A 1 98 ? -9.832 2.653 12.787 1.00 94.75 98 TRP A CA 1
ATOM 702 C C . TRP A 1 98 ? -9.577 3.645 13.927 1.00 94.75 98 TRP A C 1
ATOM 704 O O . TRP A 1 98 ? -10.191 3.498 14.986 1.00 94.75 98 TRP A O 1
ATOM 714 N N . GLY A 1 99 ? -8.787 4.696 13.693 1.00 94.81 99 GLY A N 1
ATOM 715 C CA . GLY A 1 99 ? -8.533 5.747 14.684 1.00 94.81 99 GLY A CA 1
ATOM 716 C C . GLY A 1 99 ? -9.816 6.426 15.176 1.00 94.81 99 GLY A C 1
ATOM 717 O O . GLY A 1 99 ? -10.054 6.525 16.378 1.00 94.81 99 GLY A O 1
ATOM 718 N N . LEU A 1 100 ? -10.717 6.796 14.261 1.00 94.69 100 LEU A N 1
ATOM 719 C CA . LEU A 1 100 ? -12.012 7.401 14.598 1.00 94.69 100 LEU A CA 1
ATOM 720 C C . LEU A 1 100 ? -12.874 6.493 15.490 1.00 94.69 100 LEU A C 1
ATOM 722 O O . LEU A 1 100 ? -13.527 6.983 16.413 1.00 94.69 100 LEU A O 1
ATOM 726 N N . ARG A 1 101 ? -12.853 5.172 15.264 1.00 92.38 101 ARG A N 1
ATOM 727 C CA . ARG A 1 101 ? -13.578 4.205 16.108 1.00 92.38 101 ARG A CA 1
ATOM 728 C C . ARG A 1 101 ? -13.007 4.122 17.520 1.00 92.38 101 ARG A C 1
ATOM 730 O O . ARG A 1 101 ? -13.776 3.959 18.464 1.00 92.38 101 ARG A O 1
ATOM 737 N N . LEU A 1 102 ? -11.691 4.260 17.684 1.00 92.06 102 LEU A N 1
ATOM 738 C CA . LEU A 1 102 ? -11.052 4.293 19.007 1.00 92.06 102 LEU A CA 1
ATOM 739 C C . LEU A 1 102 ? -11.443 5.543 19.806 1.00 92.06 102 LEU A C 1
ATOM 741 O O . LEU A 1 102 ? -11.537 5.478 21.030 1.00 92.06 102 LEU A O 1
ATOM 745 N N . LEU A 1 103 ? -11.761 6.640 19.111 1.00 91.50 103 LEU A N 1
ATOM 746 C CA . LEU A 1 103 ? -12.329 7.864 19.686 1.00 91.50 103 LEU A CA 1
ATOM 747 C C . LEU A 1 103 ? -13.844 7.771 19.952 1.00 91.50 103 LEU A C 1
ATOM 749 O O . LEU A 1 103 ? -14.471 8.766 20.301 1.00 91.50 103 LEU A O 1
ATOM 753 N N . GLY A 1 104 ? -14.464 6.604 19.745 1.00 89.06 104 GLY A N 1
ATOM 754 C CA . GLY A 1 104 ? -15.907 6.409 19.912 1.00 89.06 104 GLY A CA 1
ATOM 755 C C . GLY A 1 104 ? -16.760 7.006 18.787 1.00 89.06 104 GLY A C 1
ATOM 756 O O . GLY A 1 104 ? -17.987 6.996 18.880 1.00 89.06 104 GLY A O 1
ATOM 757 N N . ARG A 1 105 ? -16.150 7.506 17.704 1.00 90.88 105 ARG A N 1
ATOM 758 C CA . ARG A 1 105 ? -16.888 8.068 16.567 1.00 90.88 105 ARG A CA 1
ATOM 759 C C . ARG A 1 105 ? -17.422 6.951 15.677 1.00 90.88 105 ARG A C 1
ATOM 761 O O . ARG A 1 105 ? -16.783 5.916 15.466 1.00 90.88 105 ARG A O 1
ATOM 768 N N . ARG A 1 106 ? -18.596 7.183 15.089 1.00 89.88 106 ARG A N 1
ATOM 769 C CA . ARG A 1 106 ? -19.144 6.292 14.068 1.00 89.88 106 ARG A CA 1
ATOM 770 C C . ARG A 1 106 ? -18.306 6.416 12.797 1.00 89.88 106 ARG A C 1
ATOM 772 O O . ARG A 1 106 ? -18.377 7.424 12.107 1.00 89.88 106 ARG A O 1
ATOM 779 N N . ALA A 1 107 ? -17.548 5.374 12.480 1.00 90.94 107 ALA A N 1
ATOM 780 C CA . ALA A 1 107 ? -16.822 5.265 11.222 1.00 90.94 107 ALA A CA 1
ATOM 781 C C . ALA A 1 107 ? -17.062 3.902 10.564 1.00 90.94 107 ALA A C 1
ATOM 783 O O . ALA A 1 107 ? -17.694 3.002 11.134 1.00 90.94 107 ALA A O 1
ATOM 784 N N . TRP A 1 108 ? -16.575 3.772 9.334 1.00 89.44 108 TRP A N 1
ATOM 785 C CA . TRP A 1 108 ? -16.640 2.541 8.562 1.00 89.44 108 TRP A CA 1
ATOM 786 C C . TRP A 1 108 ? -15.865 1.394 9.237 1.00 89.44 108 TRP A C 1
ATOM 788 O O . TRP A 1 108 ? -14.890 1.615 9.957 1.00 89.44 108 TRP A O 1
ATOM 798 N N . HIS A 1 109 ? -16.320 0.157 9.024 1.00 85.12 109 HIS A N 1
ATOM 799 C CA . HIS A 1 109 ? -15.717 -1.047 9.596 1.00 85.12 109 HIS A CA 1
ATOM 800 C C . HIS A 1 109 ? -15.397 -2.041 8.469 1.00 85.12 109 HIS A C 1
ATOM 802 O O . HIS A 1 109 ? -16.312 -2.346 7.704 1.00 85.12 109 HIS A O 1
ATOM 808 N N . PRO A 1 110 ? -14.172 -2.599 8.384 1.00 78.94 110 PRO A N 1
ATOM 809 C CA . PRO A 1 110 ? -13.787 -3.521 7.310 1.00 78.94 110 PRO A CA 1
ATOM 810 C C . PRO A 1 110 ? -14.707 -4.738 7.159 1.00 78.94 110 PRO A C 1
ATOM 812 O O . PRO A 1 110 ? -14.988 -5.161 6.046 1.00 78.94 110 PRO A O 1
ATOM 815 N N . SER A 1 111 ? -15.269 -5.255 8.258 1.00 81.38 111 SER A N 1
ATOM 816 C CA . SER A 1 111 ? -16.249 -6.359 8.199 1.00 81.38 111 SER A CA 1
ATOM 817 C C . SER A 1 111 ? -17.560 -6.016 7.477 1.00 81.38 111 SER A C 1
ATOM 819 O O . SER A 1 111 ? -18.386 -6.896 7.267 1.00 81.38 111 SER A O 1
ATOM 821 N N . ARG A 1 112 ? -17.778 -4.746 7.112 1.00 86.75 112 ARG A N 1
ATOM 822 C CA . ARG A 1 112 ? -18.917 -4.312 6.295 1.00 86.75 112 ARG A CA 1
ATOM 823 C C . ARG A 1 112 ? -18.616 -4.318 4.803 1.00 86.75 112 ARG A C 1
ATOM 825 O O . ARG A 1 112 ? -19.521 -4.005 4.040 1.00 86.75 112 ARG A O 1
ATOM 832 N N . VAL A 1 113 ? -17.387 -4.635 4.384 1.00 87.81 113 VAL A N 1
ATOM 833 C CA . VAL A 1 113 ? -17.057 -4.841 2.969 1.00 87.81 113 VAL A CA 1
ATOM 834 C C . VAL A 1 113 ? -17.773 -6.103 2.488 1.00 87.81 113 VAL A C 1
ATOM 836 O O . VAL A 1 113 ? -17.490 -7.187 2.998 1.00 87.81 113 VAL A O 1
ATOM 839 N N . PRO A 1 114 ? -18.677 -6.006 1.501 1.00 91.50 114 PRO A N 1
ATOM 840 C CA . PRO A 1 114 ? -19.260 -7.186 0.877 1.00 91.50 114 PRO A CA 1
ATOM 841 C C . PRO A 1 114 ? -18.179 -8.082 0.258 1.00 91.50 114 PRO A C 1
ATOM 843 O O . PRO A 1 114 ? -17.296 -7.579 -0.436 1.00 91.50 114 PRO A O 1
ATOM 846 N N . ALA A 1 115 ? -18.302 -9.404 0.412 1.00 93.00 115 ALA A N 1
ATOM 847 C CA . ALA A 1 115 ? -17.326 -10.372 -0.105 1.00 93.00 115 ALA A CA 1
ATOM 848 C C . ALA A 1 115 ? -17.009 -10.186 -1.602 1.00 93.00 115 ALA A C 1
ATOM 850 O O . ALA A 1 115 ? -15.860 -10.335 -2.007 1.00 93.00 115 ALA A O 1
ATOM 851 N N . ARG A 1 116 ? -17.994 -9.773 -2.416 1.00 95.12 116 ARG A N 1
ATOM 852 C CA . ARG A 1 116 ? -17.800 -9.465 -3.846 1.00 95.12 116 ARG A CA 1
ATOM 853 C C . ARG A 1 116 ? -16.688 -8.447 -4.116 1.00 95.12 116 ARG A C 1
ATOM 855 O O . ARG A 1 116 ? -15.989 -8.580 -5.108 1.00 95.12 116 ARG A O 1
ATOM 862 N N . TRP A 1 117 ? -16.499 -7.458 -3.242 1.00 93.56 117 TRP A N 1
ATOM 863 C CA . TRP A 1 117 ? -15.454 -6.446 -3.411 1.00 93.56 117 TRP A CA 1
ATOM 864 C C . TRP A 1 117 ? -14.073 -6.981 -3.043 1.00 93.56 117 TRP A C 1
ATOM 866 O O . TRP A 1 117 ? -13.08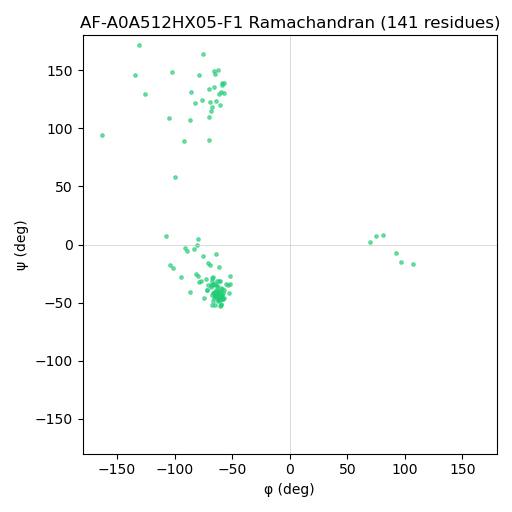8 -6.595 -3.661 1.00 93.56 117 TRP A O 1
ATOM 876 N N . ILE A 1 118 ? -14.005 -7.906 -2.084 1.00 92.19 118 ILE A N 1
ATOM 877 C CA . ILE A 1 118 ? -12.766 -8.613 -1.737 1.00 92.19 118 ILE A CA 1
ATOM 878 C C . ILE A 1 118 ? -12.335 -9.490 -2.917 1.00 92.19 118 ILE A C 1
ATOM 880 O O . ILE A 1 118 ? -11.183 -9.430 -3.337 1.00 92.19 118 ILE A O 1
ATOM 884 N N . TRP A 1 119 ? -13.274 -10.238 -3.504 1.00 96.00 119 TRP A N 1
ATOM 885 C CA . TRP A 1 119 ? -13.024 -11.026 -4.712 1.00 96.00 119 TRP A CA 1
ATOM 886 C C . TRP A 1 119 ? -12.661 -10.153 -5.915 1.00 96.00 119 TRP A C 1
ATOM 888 O O . TRP A 1 119 ? -11.720 -10.482 -6.627 1.00 96.00 119 TRP A O 1
ATOM 898 N N . ALA A 1 120 ? -13.341 -9.022 -6.117 1.00 95.19 120 ALA A N 1
ATOM 899 C CA . ALA A 1 120 ? -12.997 -8.080 -7.179 1.00 95.19 120 ALA A CA 1
ATOM 900 C C . ALA A 1 120 ? -11.566 -7.546 -7.020 1.00 95.19 120 ALA A C 1
ATOM 902 O O . ALA A 1 120 ? -10.802 -7.554 -7.981 1.00 95.19 120 ALA A O 1
ATOM 903 N N . LEU A 1 121 ? -11.174 -7.148 -5.804 1.00 94.38 121 LEU A N 1
ATOM 904 C CA . LEU A 1 121 ? -9.805 -6.725 -5.517 1.00 94.38 121 LEU A CA 1
ATOM 905 C C . LEU A 1 121 ? -8.800 -7.849 -5.798 1.00 94.38 121 LEU A C 1
ATOM 907 O O . LEU A 1 121 ? -7.777 -7.600 -6.426 1.00 94.38 121 LEU A O 1
ATOM 911 N N . LEU A 1 122 ? -9.096 -9.082 -5.378 1.00 95.44 122 LEU A N 1
ATOM 912 C CA . LEU A 1 122 ? -8.236 -10.231 -5.656 1.00 95.44 122 LEU A CA 1
ATOM 913 C C . LEU A 1 122 ? -8.054 -10.446 -7.164 1.00 95.44 122 LEU A C 1
ATOM 915 O O . LEU A 1 122 ? -6.926 -10.607 -7.620 1.00 95.44 122 LEU A O 1
ATOM 919 N N . VAL A 1 123 ? -9.139 -10.398 -7.940 1.00 96.75 123 VAL A N 1
ATOM 920 C CA . VAL A 1 123 ? -9.086 -10.516 -9.404 1.00 96.75 123 VAL A CA 1
ATOM 921 C C . VAL A 1 123 ? -8.231 -9.405 -10.009 1.00 96.75 123 VAL A C 1
ATOM 923 O O . VAL A 1 123 ? -7.385 -9.697 -10.847 1.00 96.75 123 VAL A O 1
ATOM 926 N N . VAL A 1 124 ? -8.382 -8.157 -9.556 1.00 95.69 124 VAL A N 1
ATOM 927 C CA . VAL A 1 124 ? -7.554 -7.028 -10.016 1.00 95.69 124 VAL A CA 1
ATOM 928 C C . VAL A 1 124 ? -6.075 -7.254 -9.699 1.00 95.69 124 VAL A C 1
ATOM 930 O O . VAL A 1 124 ? -5.230 -7.062 -10.568 1.00 95.69 124 VAL A O 1
ATOM 933 N N . VAL A 1 125 ? -5.748 -7.701 -8.484 1.00 95.38 125 VAL A N 1
ATOM 934 C CA . VAL A 1 125 ? -4.362 -7.984 -8.073 1.00 95.38 125 VAL A CA 1
ATOM 935 C C . VAL A 1 125 ? -3.756 -9.110 -8.911 1.00 95.38 125 VAL A C 1
ATOM 937 O O . VAL A 1 125 ? -2.611 -8.992 -9.344 1.00 95.38 125 VAL A O 1
ATOM 940 N N . LEU A 1 126 ? -4.509 -10.182 -9.168 1.00 95.62 126 LEU A N 1
ATOM 941 C CA . LEU A 1 126 ? -4.055 -11.296 -10.002 1.00 95.62 126 LEU A CA 1
ATOM 942 C C . LEU A 1 126 ? -3.894 -10.878 -11.466 1.00 95.62 126 LEU A C 1
ATOM 944 O O . LEU A 1 126 ? -2.878 -11.197 -12.075 1.00 95.62 126 LEU A O 1
ATOM 948 N N . ALA A 1 127 ? -4.846 -10.123 -12.015 1.00 94.00 127 ALA A N 1
ATOM 949 C CA . ALA A 1 127 ? -4.758 -9.591 -13.371 1.00 94.00 127 ALA A CA 1
ATOM 950 C C . ALA A 1 127 ? -3.537 -8.675 -13.530 1.00 94.00 127 ALA A C 1
ATOM 952 O O . ALA A 1 127 ? -2.786 -8.822 -14.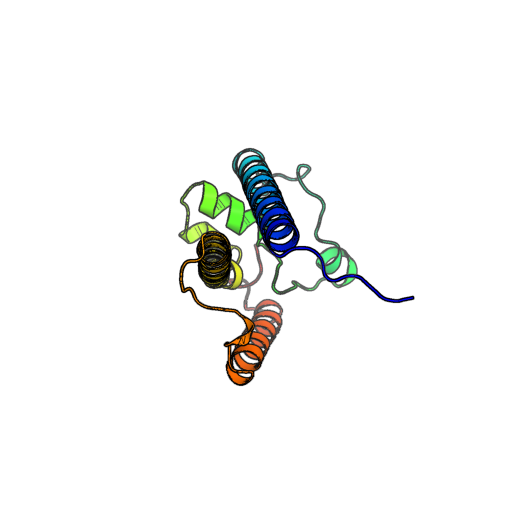489 1.00 94.00 127 ALA A O 1
ATOM 953 N N . TYR A 1 128 ? -3.288 -7.791 -12.559 1.00 93.00 128 TYR A N 1
ATOM 954 C CA . TYR A 1 128 ? -2.091 -6.950 -12.518 1.00 93.00 128 TYR A CA 1
ATOM 955 C C . TYR A 1 128 ? -0.804 -7.779 -12.417 1.00 93.00 128 TYR A C 1
ATOM 957 O O . TYR A 1 128 ? 0.176 -7.503 -13.109 1.00 93.00 128 TYR A O 1
ATOM 965 N N . TRP A 1 129 ? -0.808 -8.821 -11.582 1.00 92.69 129 TRP A N 1
ATOM 966 C CA . TRP A 1 129 ? 0.337 -9.712 -11.432 1.00 92.69 129 TRP A CA 1
ATOM 967 C C . TRP A 1 129 ? 0.660 -10.463 -12.729 1.00 92.69 129 TRP A C 1
ATOM 969 O O . TRP A 1 129 ? 1.826 -10.543 -13.108 1.00 92.69 129 TRP A O 1
ATOM 979 N N . VAL A 1 130 ? -0.351 -10.958 -13.443 1.00 92.56 130 VAL A N 1
ATOM 980 C CA . VAL A 1 130 ? -0.155 -11.580 -14.758 1.00 92.56 130 VAL A CA 1
ATOM 981 C C . VAL A 1 130 ? 0.345 -10.542 -15.759 1.00 92.56 130 VAL A C 1
ATOM 983 O O . VAL A 1 130 ? 1.396 -10.750 -16.358 1.00 92.56 130 VAL A O 1
ATOM 986 N N . ALA A 1 131 ? -0.346 -9.404 -15.879 1.00 90.06 131 ALA A N 1
ATOM 987 C CA . ALA A 1 131 ? -0.031 -8.335 -16.827 1.00 90.06 131 ALA A CA 1
ATOM 988 C C . ALA A 1 131 ? 1.430 -7.871 -16.741 1.00 90.06 131 ALA A C 1
ATOM 990 O O . ALA A 1 131 ? 2.079 -7.693 -17.767 1.00 90.06 131 ALA A O 1
ATOM 991 N N . ARG A 1 132 ? 1.977 -7.726 -15.527 1.00 89.19 132 ARG A N 1
ATOM 992 C CA . ARG A 1 132 ? 3.359 -7.255 -15.340 1.00 89.19 132 ARG A CA 1
ATOM 993 C C . ARG A 1 132 ? 4.452 -8.278 -15.653 1.00 89.19 132 ARG A C 1
ATOM 995 O O . ARG A 1 132 ? 5.623 -7.916 -15.647 1.00 89.19 132 ARG A O 1
ATOM 1002 N N . ASN A 1 133 ? 4.088 -9.540 -15.870 1.00 89.94 133 ASN A N 1
ATOM 1003 C CA . ASN A 1 133 ? 5.011 -10.608 -16.261 1.00 89.94 133 ASN A CA 1
ATOM 1004 C C . ASN A 1 133 ? 4.830 -11.018 -17.736 1.00 89.94 133 ASN A C 1
ATOM 1006 O O . ASN A 1 133 ? 5.443 -11.988 -18.177 1.00 89.94 133 ASN A O 1
ATOM 1010 N N . VAL A 1 134 ? 4.006 -10.295 -18.510 1.00 88.75 134 VAL A N 1
ATOM 1011 C CA . VAL A 1 134 ? 3.830 -10.544 -19.947 1.00 88.75 134 VAL A CA 1
ATOM 1012 C C . VAL A 1 134 ? 5.038 -9.996 -20.726 1.00 88.75 134 VAL A C 1
ATOM 1014 O O . VAL A 1 134 ? 5.338 -8.801 -20.622 1.00 88.75 134 VAL A O 1
ATOM 1017 N N . PRO A 1 135 ? 5.726 -10.822 -21.541 1.00 81.25 135 PRO A N 1
ATOM 1018 C CA . PRO A 1 135 ? 6.820 -10.359 -22.391 1.00 81.25 135 PRO A CA 1
ATOM 1019 C C . PRO A 1 135 ? 6.365 -9.231 -23.329 1.00 81.25 135 PRO A C 1
ATOM 1021 O O . PRO A 1 135 ? 5.345 -9.352 -24.002 1.00 81.25 135 PRO A O 1
ATOM 1024 N N . GLY A 1 136 ? 7.118 -8.129 -23.377 1.00 74.31 136 GLY A N 1
ATOM 1025 C CA . GLY A 1 136 ? 6.790 -6.949 -24.191 1.00 74.31 136 GLY A CA 1
ATOM 1026 C C . GLY A 1 136 ? 5.977 -5.859 -23.478 1.00 74.31 136 GLY A C 1
ATOM 1027 O O . GLY A 1 136 ? 5.826 -4.774 -24.031 1.00 74.31 136 GLY A O 1
ATOM 1028 N N . TRP A 1 137 ? 5.498 -6.083 -22.246 1.00 71.50 137 TRP A N 1
ATOM 1029 C CA . TRP A 1 137 ? 4.841 -5.060 -21.409 1.00 71.50 137 TRP A CA 1
ATOM 1030 C C . TRP A 1 137 ? 5.798 -4.477 -20.358 1.00 71.50 137 TRP A C 1
ATOM 1032 O O . TRP A 1 137 ? 5.555 -4.518 -19.152 1.00 71.50 137 TRP A O 1
ATOM 1042 N N . THR A 1 138 ? 6.911 -3.909 -20.826 1.00 69.06 138 THR A N 1
ATOM 1043 C CA . THR A 1 138 ? 7.996 -3.390 -19.969 1.00 69.06 138 THR A CA 1
ATOM 1044 C C . THR A 1 138 ? 7.627 -2.137 -19.171 1.00 69.06 138 THR A C 1
ATOM 1046 O O . THR A 1 138 ? 8.268 -1.838 -18.172 1.00 69.06 138 THR A O 1
ATOM 1049 N N . TRP A 1 139 ? 6.565 -1.429 -19.554 1.00 68.31 139 TRP A N 1
ATOM 1050 C CA . TRP A 1 139 ? 6.055 -0.267 -18.819 1.00 68.31 139 TRP A CA 1
ATOM 1051 C C . TRP A 1 139 ? 5.380 -0.632 -17.480 1.00 68.31 139 TRP A C 1
ATOM 1053 O O . TRP A 1 139 ? 5.168 0.244 -16.650 1.00 68.31 139 TRP A O 1
ATOM 1063 N N . LEU A 1 140 ? 5.032 -1.911 -17.260 1.00 68.06 140 LEU A N 1
ATOM 1064 C CA . LEU A 1 140 ? 4.445 -2.416 -16.004 1.00 68.06 140 LEU A CA 1
ATOM 1065 C C . LEU A 1 140 ? 5.445 -3.206 -15.138 1.00 68.06 140 LEU A C 1
ATOM 1067 O O . LEU A 1 140 ? 5.213 -3.450 -13.941 1.00 68.06 140 LEU A O 1
ATOM 1071 N N . SER A 1 141 ? 6.548 -3.652 -15.744 1.00 65.94 141 SER A N 1
ATOM 1072 C CA . SER A 1 141 ? 7.687 -4.166 -14.994 1.00 65.94 141 SER A CA 1
ATOM 1073 C C . SER A 1 141 ? 8.355 -2.993 -14.279 1.0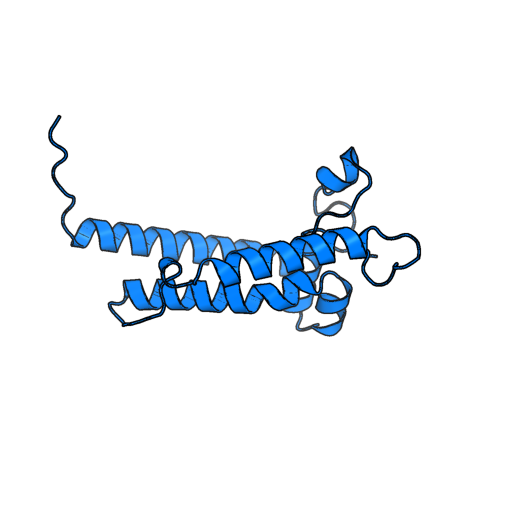0 65.94 141 SER A C 1
ATOM 1075 O O . SER A 1 141 ? 8.551 -1.959 -14.910 1.00 65.94 141 SER A O 1
ATOM 1077 N N . PRO A 1 142 ? 8.700 -3.121 -12.989 1.00 60.53 142 PRO A N 1
ATOM 1078 C CA . PRO A 1 142 ? 9.404 -2.068 -12.279 1.00 60.53 142 PRO A CA 1
ATOM 1079 C C . PRO A 1 142 ? 10.830 -2.002 -12.837 1.00 60.53 142 PRO A C 1
ATOM 1081 O O . PRO A 1 142 ? 11.707 -2.731 -12.369 1.00 60.53 142 PRO A O 1
ATOM 1084 N N . SER A 1 143 ? 11.018 -1.184 -13.878 1.00 53.97 143 SER A N 1
ATOM 1085 C CA . SER A 1 143 ? 12.330 -0.734 -14.350 1.00 53.97 143 SER A CA 1
ATOM 1086 C C . SER A 1 143 ? 13.056 0.012 -13.245 1.00 53.97 143 SER A C 1
ATOM 1088 O O . SER A 1 143 ? 12.351 0.603 -12.390 1.00 53.97 143 SER A O 1
#

pLDDT: mean 89.01, std 9.63, range [52.16, 98.06]